Protein AF-A0A2E9K7D4-F1 (afdb_monomer_lite)

Sequence (70 aa):
MGGISIWQLLILFIFLGSFLIPLLLTGFSKRAKGAGKVGWLILVFFTSWIGYAVFLIVTQLVKPAGQQQT

pLDDT: mean 86.05, std 14.51, range [41.72, 96.44]

Radius of gyration: 19.5 Å; chains: 1; bounding box: 44×47×38 Å

Secondary structure (DSSP, 8-state):
-PPPPHHHHHHHHHHHHHHHHHHHHHHH-SSS-THHHHHHHHHHHHHHHHHHHHHHHHHHHTS-TT----

Foldseek 3Di:
DDDDDPVNVVVVCCVVCVLCVLLVCLQPDPPDDDPRSVVSSVCSNCVVVVVVVVVCVVVVVPPPPPPDDD

Structure (mmCIF, N/CA/C/O backbone):
data_AF-A0A2E9K7D4-F1
#
_entry.id   AF-A0A2E9K7D4-F1
#
loop_
_atom_site.group_PDB
_atom_site.id
_atom_site.type_symbol
_atom_site.label_atom_id
_atom_site.label_alt_id
_atom_site.label_comp_id
_atom_site.label_asym_id
_atom_site.label_entity_id
_atom_site.label_seq_id
_atom_site.pdbx_PDB_ins_code
_atom_site.Cartn_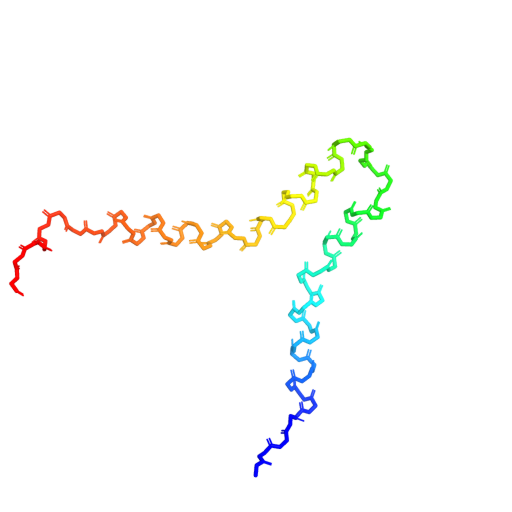x
_atom_site.Cartn_y
_atom_site.Cartn_z
_atom_site.occupancy
_atom_site.B_iso_or_equiv
_atom_site.auth_seq_id
_atom_site.auth_comp_id
_atom_site.auth_asym_id
_atom_site.auth_atom_id
_atom_site.pdbx_PDB_model_num
ATOM 1 N N . MET A 1 1 ? 29.904 -1.120 -11.424 1.00 55.91 1 MET A N 1
ATOM 2 C CA . MET A 1 1 ? 28.631 -1.360 -10.711 1.00 55.91 1 MET A CA 1
ATOM 3 C C . MET A 1 1 ? 27.809 -0.090 -10.840 1.00 55.91 1 MET A C 1
ATOM 5 O O . MET A 1 1 ? 28.224 0.930 -10.308 1.00 55.91 1 MET A O 1
ATOM 9 N N . GLY A 1 2 ? 26.761 -0.102 -11.668 1.00 74.50 2 GLY A N 1
ATOM 10 C CA . GLY A 1 2 ? 25.935 1.085 -11.906 1.00 74.50 2 GLY A CA 1
ATOM 11 C C . GLY A 1 2 ? 25.155 1.442 -10.644 1.00 74.50 2 GLY A C 1
ATOM 12 O O . GLY A 1 2 ? 24.447 0.592 -10.112 1.00 74.50 2 GLY A O 1
ATOM 13 N N . GLY A 1 3 ? 25.341 2.661 -10.140 1.00 84.75 3 GLY A N 1
ATOM 14 C CA . GLY A 1 3 ? 24.593 3.169 -8.992 1.00 84.75 3 GLY A CA 1
ATOM 15 C C . GLY A 1 3 ? 23.109 3.344 -9.313 1.00 84.75 3 GLY A C 1
ATOM 16 O O . GLY A 1 3 ? 22.714 3.415 -10.478 1.00 84.75 3 GLY A O 1
ATOM 17 N N . ILE A 1 4 ? 22.288 3.426 -8.266 1.00 87.19 4 ILE A N 1
ATOM 18 C CA . ILE A 1 4 ? 20.861 3.718 -8.408 1.00 87.19 4 ILE A CA 1
ATOM 19 C C . ILE A 1 4 ? 20.714 5.121 -9.004 1.00 87.19 4 ILE A C 1
ATOM 21 O O . ILE A 1 4 ? 21.198 6.105 -8.444 1.00 87.19 4 ILE A O 1
ATOM 25 N N . SER A 1 5 ? 20.047 5.205 -10.153 1.00 94.00 5 SER A N 1
ATOM 26 C CA . SER A 1 5 ? 19.765 6.476 -10.819 1.00 94.00 5 SER A CA 1
ATOM 27 C C . SER A 1 5 ? 18.695 7.255 -10.057 1.00 94.00 5 SER A C 1
ATOM 29 O O . SER A 1 5 ? 17.762 6.674 -9.499 1.00 94.00 5 SER A O 1
ATOM 31 N N . ILE A 1 6 ? 18.767 8.585 -10.103 1.00 94.88 6 ILE A N 1
ATOM 32 C CA . ILE A 1 6 ? 17.760 9.461 -9.490 1.00 94.88 6 ILE A CA 1
ATOM 33 C C . ILE A 1 6 ? 16.353 9.165 -10.026 1.00 94.88 6 ILE A C 1
ATOM 35 O O . ILE A 1 6 ? 15.376 9.196 -9.283 1.00 94.88 6 ILE A O 1
ATOM 39 N N . TRP A 1 7 ? 16.256 8.771 -11.297 1.00 95.31 7 TRP A N 1
ATOM 40 C CA . TRP A 1 7 ? 14.997 8.374 -11.921 1.00 95.31 7 TRP A CA 1
ATOM 41 C C . TRP A 1 7 ? 14.408 7.105 -11.305 1.00 95.31 7 TRP A C 1
ATOM 43 O O . TRP A 1 7 ? 13.199 7.020 -11.121 1.00 95.31 7 TRP A O 1
ATOM 53 N N . GLN A 1 8 ? 15.249 6.139 -10.929 1.00 93.62 8 GLN A N 1
ATOM 54 C CA . GLN A 1 8 ? 14.798 4.913 -10.267 1.00 93.62 8 GLN A CA 1
ATOM 55 C C . GLN A 1 8 ? 14.257 5.215 -8.866 1.00 93.62 8 GLN A C 1
ATOM 57 O O . GLN A 1 8 ? 13.231 4.658 -8.478 1.00 93.62 8 GLN A O 1
ATOM 62 N N . LEU A 1 9 ? 14.891 6.140 -8.136 1.00 95.31 9 LEU A N 1
ATOM 63 C CA . LEU A 1 9 ? 14.394 6.601 -6.836 1.00 95.31 9 LEU A CA 1
ATOM 64 C C . LEU A 1 9 ? 13.040 7.302 -6.964 1.00 95.31 9 LEU A C 1
ATOM 66 O O . LEU A 1 9 ? 12.139 7.020 -6.177 1.00 95.31 9 LEU A O 1
ATOM 70 N N . LEU A 1 10 ? 12.872 8.170 -7.967 1.00 96.44 10 LEU A N 1
ATOM 71 C CA . LEU A 1 10 ? 11.599 8.850 -8.224 1.00 96.44 10 LEU A CA 1
ATOM 72 C C . LEU A 1 10 ? 10.481 7.856 -8.550 1.00 96.44 10 LEU A C 1
ATOM 74 O O . LEU A 1 10 ? 9.396 7.952 -7.983 1.00 96.44 10 LEU A O 1
ATOM 78 N N . ILE A 1 11 ? 10.754 6.873 -9.410 1.00 95.88 11 ILE A N 1
ATOM 79 C CA . ILE A 1 11 ? 9.795 5.814 -9.747 1.00 95.88 11 ILE A CA 1
ATOM 80 C C . ILE A 1 11 ? 9.397 5.043 -8.486 1.00 95.88 11 ILE A C 1
ATOM 82 O O . ILE A 1 11 ? 8.209 4.883 -8.213 1.00 95.88 11 ILE A O 1
ATOM 86 N N . LEU A 1 12 ? 10.373 4.617 -7.681 1.00 94.69 12 LEU A N 1
ATOM 87 C CA . LEU A 1 12 ? 10.115 3.876 -6.448 1.00 94.69 12 LEU A CA 1
ATOM 88 C C . LEU A 1 12 ? 9.295 4.702 -5.449 1.00 94.69 12 LEU A C 1
ATOM 90 O O . LEU A 1 12 ? 8.360 4.180 -4.845 1.00 94.69 12 LEU A O 1
ATOM 94 N N . PHE A 1 13 ? 9.591 5.996 -5.323 1.00 95.00 13 PHE A N 1
ATOM 95 C CA . PHE A 1 13 ? 8.837 6.911 -4.472 1.00 95.00 13 PHE A CA 1
ATOM 96 C C . PHE A 1 13 ? 7.388 7.081 -4.944 1.00 95.00 13 PHE A C 1
ATOM 98 O O . PHE A 1 13 ? 6.474 7.053 -4.124 1.00 95.00 13 PHE A O 1
ATOM 105 N N . ILE A 1 14 ? 7.155 7.203 -6.254 1.00 95.88 14 ILE A N 1
ATOM 106 C CA . ILE A 1 14 ? 5.804 7.316 -6.823 1.00 95.88 14 ILE A CA 1
ATOM 107 C C . ILE A 1 14 ? 5.016 6.018 -6.615 1.00 95.88 14 ILE A C 1
ATOM 109 O O . ILE A 1 14 ? 3.867 6.065 -6.172 1.00 95.88 14 ILE A O 1
ATOM 113 N N . PHE A 1 15 ? 5.618 4.855 -6.877 1.00 93.56 15 PHE A N 1
ATOM 114 C CA . PHE A 1 15 ? 4.963 3.562 -6.657 1.00 93.56 15 PHE A CA 1
ATOM 115 C C . PHE A 1 15 ? 4.628 3.340 -5.181 1.00 93.56 15 PHE A C 1
ATOM 117 O O . PHE A 1 15 ? 3.482 3.043 -4.844 1.00 93.56 15 PHE A O 1
ATOM 124 N N . LEU A 1 16 ? 5.592 3.550 -4.287 1.00 93.25 16 LEU A N 1
ATOM 125 C CA . LEU A 1 16 ? 5.367 3.387 -2.856 1.00 93.25 16 LEU A CA 1
ATOM 126 C C . LEU A 1 16 ? 4.361 4.417 -2.323 1.00 93.25 16 LEU A C 1
ATOM 128 O O . LEU A 1 16 ? 3.473 4.070 -1.548 1.00 93.25 16 LEU A O 1
ATOM 132 N N . GLY A 1 17 ? 4.463 5.667 -2.772 1.00 94.12 17 GLY A N 1
ATOM 133 C CA . GLY A 1 17 ? 3.550 6.745 -2.411 1.00 94.12 17 GLY A CA 1
ATOM 134 C C . GLY A 1 17 ? 2.122 6.460 -2.865 1.00 94.12 17 GLY A C 1
ATOM 135 O O . GLY A 1 17 ? 1.209 6.508 -2.051 1.00 94.12 17 GLY A O 1
ATOM 136 N N . SER A 1 18 ? 1.915 6.094 -4.130 1.00 91.94 18 SER A N 1
ATOM 137 C CA . SER A 1 18 ? 0.581 5.763 -4.656 1.00 91.94 18 SER A CA 1
ATOM 138 C C . SER A 1 18 ? -0.090 4.606 -3.910 1.00 91.94 18 SER A C 1
ATOM 140 O O . SER A 1 18 ? -1.308 4.628 -3.737 1.00 91.94 18 SER A O 1
ATOM 142 N N . PHE A 1 19 ? 0.688 3.648 -3.397 1.00 91.25 19 PHE A N 1
ATOM 143 C CA . PHE A 1 19 ? 0.179 2.566 -2.557 1.00 91.25 19 PHE A CA 1
ATOM 144 C C . PHE A 1 19 ? -0.086 2.996 -1.103 1.00 91.25 19 PHE A C 1
ATOM 146 O O . PHE A 1 19 ? -1.133 2.674 -0.543 1.00 91.25 19 PHE A O 1
ATOM 153 N N . LEU A 1 20 ? 0.831 3.739 -0.474 1.00 93.38 20 LEU A N 1
ATOM 154 C CA . LEU A 1 20 ? 0.726 4.112 0.943 1.00 93.38 20 LEU A CA 1
ATOM 155 C C . LEU A 1 20 ? -0.215 5.295 1.205 1.00 93.38 20 LEU A C 1
ATOM 157 O O . LEU A 1 20 ? -0.854 5.339 2.257 1.00 93.38 20 LEU A O 1
ATOM 161 N N . ILE A 1 21 ? -0.326 6.251 0.278 1.00 94.56 21 ILE A N 1
ATOM 162 C CA . ILE A 1 21 ? -1.154 7.457 0.440 1.00 94.56 21 ILE A CA 1
ATOM 163 C C . ILE A 1 21 ? -2.616 7.096 0.764 1.00 94.56 21 ILE A C 1
ATOM 165 O O . ILE A 1 21 ? -3.130 7.614 1.758 1.00 94.56 21 ILE A O 1
ATOM 169 N N . PRO A 1 22 ? -3.296 6.192 0.031 1.00 92.56 22 PRO A N 1
ATOM 170 C CA . PRO A 1 22 ? -4.664 5.785 0.355 1.00 92.56 22 PRO A CA 1
ATOM 171 C C . PRO A 1 22 ? -4.808 5.170 1.753 1.00 92.56 22 PRO A C 1
ATOM 173 O O . PRO A 1 22 ? -5.791 5.452 2.448 1.00 92.56 22 PRO A O 1
ATOM 176 N N . LEU A 1 23 ? -3.827 4.372 2.196 1.00 94.12 23 LEU A N 1
ATOM 177 C CA . LEU A 1 23 ? -3.811 3.796 3.544 1.00 94.12 23 LEU A CA 1
ATOM 178 C C . LEU A 1 23 ? -3.685 4.887 4.609 1.00 94.12 23 LEU A C 1
ATOM 180 O O . LEU A 1 23 ? -4.468 4.907 5.559 1.00 94.12 23 LEU A O 1
ATOM 184 N N . LEU A 1 24 ? -2.743 5.817 4.438 1.00 94.19 24 LEU A N 1
ATOM 185 C CA . LEU A 1 24 ? -2.531 6.917 5.380 1.00 94.19 24 LEU A CA 1
ATOM 186 C C . LEU A 1 24 ? -3.751 7.840 5.444 1.00 94.19 24 LEU A C 1
ATOM 188 O O . LEU A 1 24 ? -4.221 8.159 6.536 1.00 94.19 24 LEU A O 1
ATOM 192 N N . LEU A 1 25 ? -4.314 8.217 4.293 1.00 94.75 25 LEU A N 1
ATOM 193 C CA . LEU A 1 25 ? -5.521 9.043 4.223 1.00 94.75 25 LEU A CA 1
ATOM 194 C C . LEU A 1 25 ? -6.697 8.370 4.935 1.00 94.75 25 LEU A C 1
ATOM 196 O O . LEU A 1 25 ? -7.408 9.019 5.703 1.00 94.75 25 LEU A O 1
ATOM 200 N N . THR A 1 26 ? -6.875 7.065 4.743 1.00 94.00 26 THR A N 1
ATOM 201 C CA . THR A 1 26 ? -7.921 6.287 5.422 1.00 94.00 26 THR A CA 1
ATOM 202 C C . THR A 1 26 ? -7.668 6.181 6.928 1.00 94.00 26 THR A C 1
ATOM 204 O O . THR A 1 26 ? -8.587 6.381 7.726 1.00 94.00 26 THR A O 1
ATOM 207 N N . GLY A 1 27 ? -6.422 5.938 7.337 1.00 92.69 27 GLY A N 1
ATOM 208 C CA . GLY A 1 27 ? -6.024 5.808 8.739 1.00 92.69 27 GLY A CA 1
ATOM 209 C C . GLY A 1 27 ? -6.176 7.108 9.529 1.00 92.69 27 GLY A C 1
ATOM 210 O O . GLY A 1 27 ? -6.735 7.107 10.632 1.00 92.69 27 GLY A O 1
ATOM 211 N N . PHE A 1 28 ? -5.765 8.236 8.949 1.00 94.00 28 PHE A N 1
ATOM 212 C CA . PHE A 1 28 ? -5.892 9.560 9.564 1.00 94.00 28 PHE A CA 1
ATOM 213 C C . PHE A 1 28 ? -7.280 10.185 9.402 1.00 94.00 28 PHE A C 1
ATOM 215 O O . PHE A 1 28 ? -7.616 11.144 10.100 1.00 94.00 28 PHE A O 1
ATOM 222 N N . SER A 1 29 ? -8.129 9.624 8.541 1.00 92.88 29 SER A N 1
ATOM 223 C CA . SER A 1 29 ? -9.496 10.100 8.367 1.00 92.88 29 SER A CA 1
ATOM 224 C C . SER A 1 29 ? -10.296 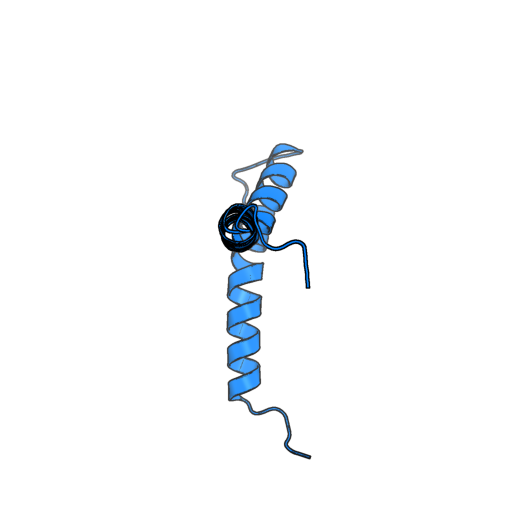10.022 9.670 1.00 92.88 29 SER A C 1
ATOM 226 O O . SER A 1 29 ? -10.281 9.024 10.397 1.00 92.88 29 SER A O 1
ATOM 228 N N . LYS A 1 30 ? -11.062 11.078 9.952 1.00 92.75 30 LYS A N 1
ATOM 229 C CA . LYS A 1 30 ? -12.046 11.115 11.047 1.00 92.75 30 LYS A CA 1
ATOM 230 C C . LYS A 1 30 ? -13.402 10.515 10.641 1.00 92.75 30 LYS A C 1
ATOM 232 O O . LYS A 1 30 ? -14.301 10.453 11.477 1.00 92.75 30 LYS A O 1
ATOM 237 N N . ARG A 1 31 ? -13.552 10.088 9.376 1.00 91.06 31 ARG A N 1
ATOM 238 C CA . ARG A 1 31 ? -14.817 9.590 8.800 1.00 91.06 31 ARG A CA 1
ATOM 239 C C . ARG A 1 31 ? -15.217 8.204 9.315 1.00 91.06 31 ARG A C 1
ATOM 241 O O . ARG A 1 31 ? -16.402 7.940 9.450 1.00 91.06 31 ARG A O 1
ATOM 248 N N . ALA A 1 32 ? -14.250 7.345 9.635 1.00 91.06 32 ALA A N 1
ATOM 249 C CA . ALA A 1 32 ? -14.479 6.038 10.255 1.00 91.06 32 ALA A CA 1
ATOM 250 C C . ALA A 1 32 ? -13.870 6.012 11.666 1.00 91.06 32 ALA A C 1
ATOM 252 O O . ALA A 1 32 ? -12.820 6.615 11.900 1.00 91.06 32 ALA A O 1
ATOM 253 N N . LYS A 1 33 ? -14.512 5.322 12.616 1.00 90.88 33 LYS A N 1
ATOM 254 C CA . LYS A 1 33 ? -14.073 5.228 14.022 1.00 90.88 33 LYS A CA 1
ATOM 255 C C . LYS A 1 33 ? -14.085 3.777 14.509 1.00 90.88 33 LYS A C 1
ATOM 257 O O . LYS A 1 33 ? -14.824 2.951 13.978 1.00 90.88 33 LYS A O 1
ATOM 262 N N . GLY A 1 34 ? -13.267 3.487 15.522 1.00 88.94 34 GLY A N 1
ATOM 263 C CA . GLY A 1 34 ? -13.183 2.164 16.149 1.00 88.94 34 GLY A CA 1
ATOM 264 C C . GLY A 1 34 ? -12.861 1.046 15.152 1.00 88.94 34 GLY A C 1
ATOM 265 O O . GLY A 1 34 ? -12.094 1.247 14.209 1.00 88.94 34 GLY A O 1
ATOM 266 N N . ALA A 1 35 ? -13.488 -0.117 15.337 1.00 88.31 35 ALA A N 1
ATOM 267 C CA . ALA A 1 35 ? -13.297 -1.298 14.492 1.00 88.31 35 ALA A CA 1
ATOM 268 C C . ALA A 1 35 ? -13.632 -1.056 13.006 1.00 88.31 35 ALA A C 1
ATOM 270 O O . ALA A 1 35 ? -12.982 -1.621 12.128 1.00 88.31 35 ALA A O 1
ATOM 271 N N . GLY A 1 36 ? -14.574 -0.154 12.702 1.00 90.81 36 GLY A N 1
ATOM 272 C CA . GLY A 1 36 ? -14.914 0.191 11.319 1.00 90.81 36 GLY A CA 1
ATOM 273 C C . GLY A 1 36 ? -13.732 0.781 10.546 1.00 90.81 36 GLY A C 1
ATOM 274 O O . GLY A 1 36 ? -13.564 0.498 9.364 1.00 90.81 36 GLY A O 1
ATOM 275 N N . LYS A 1 37 ? -12.854 1.543 11.213 1.00 92.38 37 LYS A N 1
ATOM 276 C CA . LYS A 1 37 ? -11.639 2.084 10.582 1.00 92.38 37 LYS A CA 1
ATOM 277 C C . LYS A 1 37 ? -10.661 0.977 10.183 1.00 92.38 37 LYS A C 1
ATOM 279 O O . LYS A 1 37 ? -10.072 1.055 9.110 1.00 92.38 37 LYS A O 1
ATOM 284 N N . VAL A 1 38 ? -10.513 -0.048 11.022 1.00 92.56 38 VAL A N 1
ATOM 285 C CA . VAL A 1 38 ? -9.648 -1.201 10.731 1.00 92.56 38 VAL A CA 1
ATOM 286 C C . VAL A 1 38 ? -10.162 -1.945 9.499 1.00 92.56 38 VAL A C 1
ATOM 288 O O . VAL A 1 38 ? -9.381 -2.228 8.596 1.00 92.56 38 VAL A O 1
ATOM 291 N N . GLY A 1 39 ? -11.479 -2.164 9.405 1.00 94.44 39 GLY A N 1
ATOM 292 C CA . GLY A 1 39 ? -12.101 -2.758 8.218 1.00 94.44 39 GLY A CA 1
ATOM 293 C C . GLY A 1 39 ? -11.825 -1.962 6.938 1.00 94.44 39 GLY A C 1
ATOM 294 O O . GLY A 1 39 ? -11.440 -2.541 5.927 1.00 94.44 39 GLY A O 1
ATOM 295 N N . TRP A 1 40 ? -11.930 -0.630 6.992 1.00 95.12 40 TRP A N 1
ATOM 296 C CA . TRP A 1 40 ? -11.599 0.228 5.849 1.00 95.12 40 TRP A CA 1
ATOM 297 C C . TRP A 1 40 ? -10.117 0.182 5.466 1.00 95.12 40 TRP A C 1
ATOM 299 O O . TRP A 1 40 ? -9.807 0.163 4.279 1.00 95.12 40 TRP A O 1
ATOM 309 N N . LEU A 1 41 ? -9.200 0.129 6.435 1.00 93.62 41 LEU A N 1
ATOM 310 C CA . LEU A 1 41 ? -7.766 -0.011 6.156 1.00 93.62 41 LEU A CA 1
ATOM 311 C C . LEU A 1 41 ? -7.446 -1.335 5.458 1.00 93.62 41 LEU A C 1
ATOM 313 O O . LEU A 1 41 ? -6.704 -1.340 4.478 1.00 93.62 41 LEU A O 1
ATOM 317 N N . ILE A 1 42 ? -8.042 -2.433 5.929 1.00 93.50 42 ILE A N 1
ATOM 318 C CA . ILE A 1 42 ? -7.934 -3.751 5.294 1.00 93.50 42 ILE A CA 1
ATOM 319 C C . ILE A 1 42 ? -8.476 -3.675 3.865 1.00 93.50 42 ILE A C 1
ATOM 321 O O . ILE A 1 42 ? -7.788 -4.068 2.927 1.00 93.50 42 ILE A O 1
ATOM 325 N N . LEU A 1 43 ? -9.672 -3.113 3.677 1.00 94.06 43 LEU A N 1
ATOM 326 C CA . LEU A 1 43 ? -10.286 -3.001 2.357 1.00 94.06 43 LEU A CA 1
ATOM 327 C C . LEU A 1 43 ? -9.398 -2.213 1.381 1.00 94.06 43 LEU A C 1
ATOM 329 O O . LEU A 1 43 ? -9.136 -2.677 0.273 1.00 94.06 43 LEU A O 1
ATOM 333 N N . VAL A 1 44 ? -8.900 -1.047 1.798 1.00 94.19 44 VAL A N 1
ATOM 334 C CA . VAL A 1 44 ? -8.023 -0.198 0.976 1.00 94.19 44 VAL A CA 1
ATOM 335 C C . VAL A 1 44 ? -6.723 -0.921 0.629 1.00 94.19 44 VAL A C 1
ATOM 337 O O . VAL A 1 44 ? -6.302 -0.880 -0.525 1.00 94.19 44 VAL A O 1
ATOM 340 N N . PHE A 1 45 ? -6.128 -1.638 1.584 1.00 92.31 45 PHE A N 1
ATOM 341 C CA . PHE A 1 45 ? -4.933 -2.447 1.346 1.00 92.31 45 PHE A CA 1
ATOM 342 C C . PHE A 1 45 ? -5.176 -3.561 0.319 1.00 92.31 45 PHE A C 1
ATOM 344 O O . PHE A 1 45 ? -4.387 -3.731 -0.606 1.00 92.31 45 PHE A O 1
ATOM 351 N N . PHE A 1 46 ? -6.276 -4.306 0.443 1.00 93.94 46 PHE A N 1
ATOM 352 C CA . PHE A 1 46 ? -6.575 -5.426 -0.453 1.00 93.94 46 PHE A CA 1
ATOM 353 C C . PHE A 1 46 ? -7.150 -5.004 -1.808 1.00 93.94 46 PHE A C 1
ATOM 355 O O . PHE A 1 46 ? -7.122 -5.798 -2.747 1.00 93.94 46 PHE A O 1
ATOM 362 N N . THR A 1 47 ? -7.609 -3.760 -1.963 1.00 91.75 47 THR A N 1
ATOM 363 C CA . THR A 1 47 ? -8.146 -3.263 -3.241 1.00 91.75 47 THR A CA 1
ATOM 364 C C . THR A 1 47 ? -7.110 -3.353 -4.368 1.00 91.75 47 THR A C 1
ATOM 366 O O . THR A 1 47 ? -7.465 -3.716 -5.489 1.00 91.75 47 THR A O 1
ATOM 369 N N . SER A 1 48 ? -5.819 -3.135 -4.084 1.00 84.12 48 SER A N 1
ATOM 370 C CA . SER A 1 48 ? -4.750 -3.298 -5.086 1.00 84.12 48 SER A CA 1
ATOM 371 C C . SER A 1 48 ? -4.575 -4.745 -5.561 1.00 84.12 48 SER A C 1
ATOM 373 O O . SER A 1 48 ? -4.051 -4.982 -6.646 1.00 84.12 48 SER A O 1
ATOM 375 N N . TRP A 1 49 ? -5.008 -5.721 -4.761 1.00 90.12 49 TRP A N 1
ATOM 376 C CA . TRP A 1 49 ? -4.854 -7.149 -5.036 1.00 90.12 49 TRP A CA 1
ATOM 377 C C . TRP A 1 49 ? -6.029 -7.742 -5.811 1.00 90.12 49 TRP A C 1
ATOM 379 O O . TRP A 1 49 ? -5.893 -8.829 -6.371 1.00 90.12 49 TRP A O 1
ATOM 389 N N . ILE A 1 50 ? -7.161 -7.034 -5.901 1.00 91.56 50 ILE A N 1
ATOM 390 C CA . ILE A 1 50 ? -8.362 -7.513 -6.603 1.00 91.56 50 ILE A CA 1
ATOM 391 C C . ILE A 1 50 ? -8.047 -7.823 -8.071 1.00 91.56 50 ILE A C 1
ATOM 393 O O . ILE A 1 50 ? -8.431 -8.879 -8.565 1.00 91.56 50 ILE A O 1
ATOM 397 N N . GLY A 1 51 ? -7.293 -6.960 -8.759 1.00 91.31 51 GLY A N 1
ATOM 398 C CA . GLY A 1 51 ? -6.905 -7.199 -10.154 1.00 91.31 51 GLY A CA 1
ATOM 399 C C . GLY A 1 51 ? -6.071 -8.472 -10.334 1.00 91.31 51 GLY A C 1
ATOM 400 O O . GLY A 1 51 ? -6.307 -9.239 -11.266 1.00 91.31 51 GLY A O 1
ATOM 401 N N . TYR A 1 52 ? -5.148 -8.747 -9.408 1.00 89.88 52 TYR A N 1
ATOM 402 C CA . TYR A 1 52 ? -4.353 -9.976 -9.428 1.00 89.88 52 TYR A CA 1
ATOM 403 C C . TYR A 1 52 ? -5.198 -11.213 -9.105 1.00 89.88 52 TYR A C 1
ATOM 405 O O . TYR A 1 52 ? -5.067 -12.239 -9.768 1.00 89.88 52 TYR A O 1
ATOM 413 N N . ALA A 1 53 ? -6.120 -11.111 -8.144 1.00 91.75 53 ALA A N 1
ATOM 414 C CA . ALA A 1 53 ? -7.068 -12.182 -7.854 1.00 91.75 53 ALA A CA 1
ATOM 415 C C . ALA A 1 53 ? -7.925 -12.519 -9.087 1.00 91.75 53 ALA A C 1
ATOM 417 O O . ALA A 1 53 ? -8.066 -13.691 -9.428 1.00 91.75 53 ALA A O 1
ATOM 418 N N . VAL A 1 54 ? -8.425 -11.508 -9.807 1.00 94.00 54 VAL A N 1
ATOM 419 C CA . VAL A 1 54 ? -9.157 -11.696 -11.071 1.00 94.00 54 VAL A CA 1
ATOM 420 C C . VAL A 1 54 ? -8.274 -12.356 -12.128 1.00 94.00 54 VAL A C 1
ATOM 422 O O . VAL A 1 54 ? -8.712 -13.311 -12.763 1.00 94.00 54 VAL A O 1
ATOM 425 N N . PHE A 1 55 ? -7.028 -11.905 -12.293 1.00 93.31 55 PHE A N 1
ATOM 426 C CA . PHE A 1 55 ? -6.074 -12.529 -13.212 1.00 93.31 55 PHE A CA 1
ATOM 427 C C . PHE A 1 55 ? -5.884 -14.020 -12.909 1.00 93.31 55 PHE A C 1
ATOM 429 O O . PHE A 1 55 ? -5.974 -14.846 -13.818 1.00 93.31 55 PHE A O 1
ATOM 436 N N . LEU A 1 56 ? -5.680 -14.383 -11.640 1.00 92.75 56 LEU A N 1
ATOM 437 C CA . LEU A 1 56 ? -5.556 -15.780 -11.228 1.00 92.75 56 LEU A CA 1
ATOM 438 C C . LEU A 1 56 ? -6.834 -16.566 -11.508 1.00 92.75 56 LEU A C 1
ATOM 440 O O . LEU A 1 56 ? -6.756 -17.650 -12.069 1.00 92.75 56 LEU A O 1
ATOM 444 N N . ILE A 1 57 ? -8.004 -16.025 -11.171 1.00 93.00 57 ILE A N 1
ATOM 445 C CA . ILE A 1 57 ? -9.285 -16.694 -11.422 1.00 93.00 57 ILE A CA 1
ATOM 446 C C . ILE A 1 57 ? -9.460 -16.952 -12.919 1.00 93.00 57 ILE A C 1
ATOM 448 O O . ILE A 1 57 ? -9.698 -18.087 -13.312 1.00 93.00 57 ILE A O 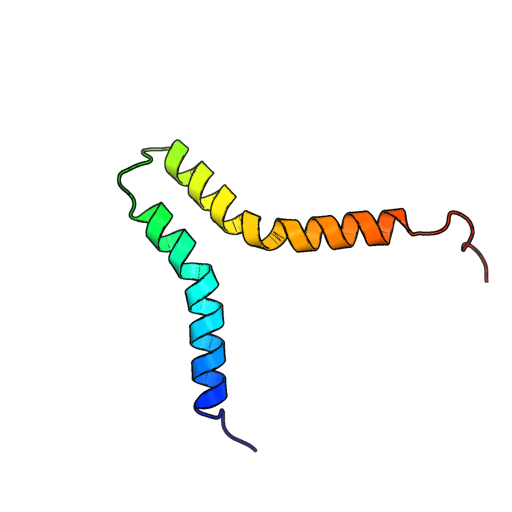1
ATOM 452 N N . VAL A 1 58 ? -9.281 -15.940 -13.767 1.00 93.62 58 VAL A N 1
ATOM 453 C CA . VAL A 1 58 ? -9.447 -16.077 -15.221 1.00 93.62 58 VAL A CA 1
ATOM 454 C C . VAL A 1 58 ? -8.435 -17.065 -15.802 1.00 93.62 58 VAL A C 1
A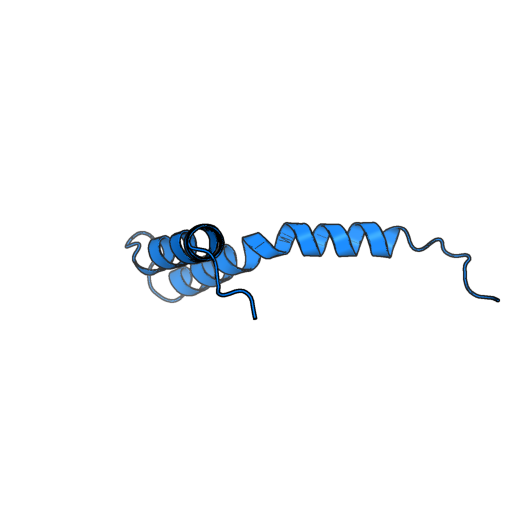TOM 456 O O . VAL A 1 58 ? -8.810 -17.939 -16.575 1.00 93.62 58 VAL A O 1
ATOM 459 N N . THR A 1 59 ? -7.164 -16.983 -15.412 1.00 90.31 59 THR A N 1
ATOM 460 C CA . THR A 1 59 ? -6.120 -17.874 -15.951 1.00 90.31 59 THR A CA 1
ATOM 461 C C . THR A 1 59 ? -6.218 -19.310 -15.429 1.00 90.31 59 THR A C 1
ATOM 463 O O . THR A 1 59 ? -5.928 -20.241 -16.174 1.00 90.31 59 THR A O 1
ATOM 466 N N . GLN A 1 60 ? -6.679 -19.5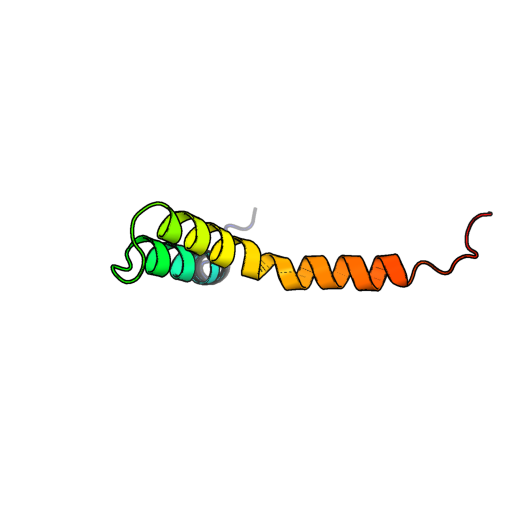22 -14.193 1.00 75.12 60 GLN A N 1
ATOM 467 C CA . GLN A 1 60 ? -6.938 -20.855 -13.629 1.00 75.12 60 GLN A CA 1
ATOM 468 C C . GLN A 1 60 ? -8.234 -21.469 -14.182 1.00 75.12 60 GLN A C 1
ATOM 470 O O . GLN A 1 60 ? -8.286 -22.676 -14.406 1.00 75.12 60 GLN A O 1
ATOM 475 N N . LEU A 1 61 ? -9.264 -20.656 -14.452 1.00 58.28 61 LEU A N 1
ATOM 476 C CA . LEU A 1 61 ? -10.491 -21.089 -15.136 1.00 58.28 61 LEU A CA 1
ATOM 477 C C . LEU A 1 61 ? -10.233 -21.467 -16.602 1.00 58.28 61 LEU A C 1
ATOM 479 O O . LEU A 1 61 ? -10.935 -22.313 -17.147 1.00 58.28 61 LEU A O 1
ATOM 483 N N . VAL A 1 62 ? -9.199 -20.893 -17.222 1.00 57.25 62 VAL A N 1
ATOM 484 C CA . VAL A 1 62 ? -8.712 -21.257 -18.564 1.00 57.25 62 VAL A CA 1
ATOM 485 C C . VAL A 1 62 ? -7.628 -22.343 -18.480 1.00 57.25 62 VAL A C 1
ATOM 487 O O . VAL A 1 62 ? -6.790 -22.475 -19.366 1.00 57.25 62 VAL A O 1
ATOM 490 N N . LYS A 1 63 ? -7.635 -23.190 -17.443 1.00 53.84 63 LYS A N 1
ATOM 491 C CA . LYS A 1 63 ? -6.968 -24.491 -17.543 1.00 53.84 63 LYS A CA 1
ATOM 492 C C . LYS A 1 63 ? -7.875 -25.391 -18.392 1.00 53.84 63 LYS A C 1
ATOM 494 O O . LYS A 1 63 ? -8.909 -25.822 -17.881 1.00 53.84 63 LYS A O 1
ATOM 499 N N . PRO A 1 64 ? -7.561 -25.670 -19.675 1.00 55.50 64 PRO A N 1
ATOM 500 C CA . PRO A 1 64 ? -8.373 -26.596 -20.447 1.00 55.50 64 PRO A CA 1
ATOM 501 C C . PRO A 1 64 ? -8.371 -27.931 -19.706 1.00 55.50 64 PRO A C 1
ATOM 503 O O . PRO A 1 64 ? -7.316 -28.425 -19.300 1.00 55.50 64 PRO A O 1
ATOM 506 N N . ALA A 1 65 ? -9.554 -28.508 -19.517 1.00 58.38 65 ALA A N 1
ATOM 507 C CA . ALA A 1 65 ? -9.782 -29.775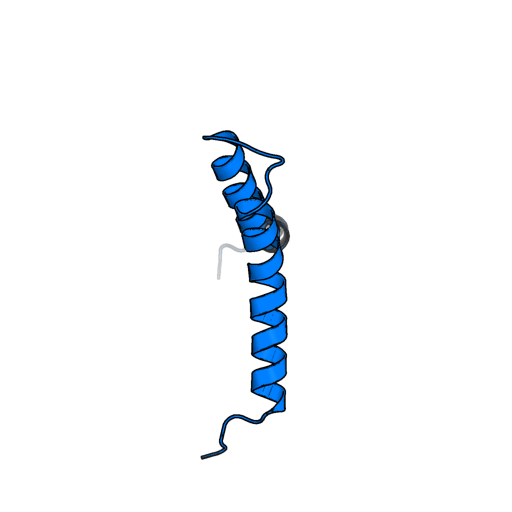 -18.825 1.00 58.38 65 ALA A CA 1
ATOM 508 C C . ALA A 1 65 ? -9.174 -31.003 -19.552 1.00 58.38 65 ALA A C 1
ATOM 510 O O . ALA A 1 65 ? -9.693 -32.106 -19.438 1.00 58.38 65 ALA A O 1
ATOM 511 N N . GLY A 1 66 ? -8.086 -30.832 -20.311 1.00 57.69 66 GLY A N 1
ATOM 512 C CA . GLY A 1 66 ? -7.522 -31.839 -21.208 1.00 57.69 66 GLY A CA 1
ATOM 513 C C . GLY A 1 66 ? -6.001 -31.819 -21.363 1.00 57.69 66 GLY A C 1
ATOM 514 O O . GLY A 1 66 ? -5.508 -32.353 -22.345 1.00 57.69 66 GLY A O 1
ATOM 515 N N . GLN A 1 67 ? -5.239 -31.220 -20.443 1.00 53.78 67 GLN A N 1
ATOM 516 C CA . GLN A 1 67 ? -3.773 -31.375 -20.422 1.00 53.78 67 GLN A CA 1
ATOM 517 C C . GLN A 1 67 ? -3.329 -31.995 -19.088 1.00 53.78 67 GLN A C 1
ATOM 519 O O . GLN A 1 67 ? -2.652 -31.380 -18.266 1.00 53.78 67 GLN A O 1
ATOM 524 N N . GLN A 1 68 ? -3.789 -33.225 -18.852 1.00 52.09 68 GLN A N 1
ATOM 525 C CA . GLN A 1 68 ? -2.946 -34.249 -18.243 1.00 52.09 68 GLN A CA 1
ATOM 526 C C . GLN A 1 68 ? -2.413 -35.117 -19.387 1.00 52.09 68 GLN A C 1
ATOM 528 O O . GLN A 1 68 ? -3.189 -35.441 -20.280 1.00 52.09 68 GLN A O 1
ATOM 533 N N . GLN A 1 69 ? -1.139 -35.516 -19.301 1.00 48.12 69 GLN A N 1
ATOM 534 C CA . GLN A 1 69 ? -0.355 -36.260 -20.306 1.00 48.12 69 GLN A CA 1
ATOM 535 C C . GLN A 1 69 ? 0.119 -35.331 -21.438 1.00 48.12 69 GLN A C 1
ATOM 537 O O . GLN A 1 69 ? -0.686 -34.681 -22.091 1.00 48.12 69 GLN A O 1
ATOM 542 N N . THR A 1 70 ? 1.414 -35.124 -21.661 1.00 41.72 70 THR A N 1
ATOM 543 C CA . THR A 1 70 ? 2.555 -36.060 -21.658 1.00 41.72 70 THR A CA 1
ATOM 544 C C . THR A 1 70 ? 3.835 -35.421 -21.143 1.00 41.72 70 THR A C 1
ATOM 546 O O . THR A 1 70 ? 4.047 -34.230 -21.465 1.00 41.72 70 THR A O 1
#